Protein AF-A0A967I753-F1 (afdb_monomer_lite)

Secondary structure (DSSP, 8-state):
----SS-HHHHHHHHHHHHTTTS-GGG---------HHHHHHHTT-PPPEEEEEE--TT--GGGG--SS-EEE-S-EE-TTS-EEE---HHHHHHHHHHHHHTT--EEEEEE--

Foldseek 3Di:
DDQDPVCNVVRQVVVVCVVCVPPDPVPDPDDDDDDCVVVCCVVVVVDAAEAEEEAEAPPDDLCVPDDGDHYHYWHWAADPVRHTPDDTDVVSVVVSVVVCVVVVRDHYDYYYDD

Radius of gyration: 21.24 Å; chains: 1; bounding box: 41×32×54 Å

Sequence (114 aa):
LPTDQVNLLDTVCSGISEATKDLDPQSIERVVVSTTLATNAIVQEKTEPVGIVVASGPGVNPNAFSIGDHYYVVSGAIDHRGQEIAPINEDQILEIGRKLKSEDVRNLALVSKF

pLDDT: mean 91.76, std 4.87, range [76.0, 98.12]

Structure (mmCIF, N/CA/C/O backbone):
data_AF-A0A967I753-F1
#
_entry.id   AF-A0A967I753-F1
#
loop_
_atom_site.group_PDB
_atom_site.id
_atom_site.type_symbol
_atom_site.label_atom_id
_atom_site.label_alt_id
_atom_site.label_comp_id
_atom_site.label_asym_id
_atom_site.label_entity_id
_atom_site.label_seq_id
_atom_site.pdbx_PDB_ins_code
_atom_site.Cartn_x
_atom_site.Cartn_y
_atom_site.Cartn_z
_atom_site.occupancy
_atom_site.B_iso_or_equiv
_atom_site.auth_seq_id
_atom_site.auth_comp_id
_atom_site.auth_asym_id
_atom_site.auth_atom_id
_atom_site.pdbx_PDB_model_num
ATOM 1 N N . LEU A 1 1 ? -16.842 -3.352 26.285 1.00 76.00 1 LEU A N 1
ATOM 2 C CA . LEU A 1 1 ? -17.714 -3.398 25.089 1.00 76.00 1 LEU A CA 1
ATOM 3 C C . LEU A 1 1 ? -17.172 -4.482 24.155 1.00 76.00 1 LEU A C 1
ATOM 5 O O . LEU A 1 1 ? -15.951 -4.594 24.089 1.00 76.00 1 LEU A O 1
ATOM 9 N N . PRO A 1 2 ? -18.011 -5.329 23.532 1.00 82.88 2 PRO A N 1
ATOM 10 C CA . PRO A 1 2 ? -17.546 -6.310 22.548 1.00 82.88 2 PRO A CA 1
ATOM 11 C C . PRO A 1 2 ? -17.049 -5.614 21.271 1.00 82.88 2 PRO A C 1
ATOM 13 O O . PRO A 1 2 ? -17.499 -4.516 20.956 1.00 82.88 2 PRO A O 1
ATOM 16 N N . THR A 1 3 ? -16.132 -6.250 20.540 1.00 81.75 3 THR A N 1
ATOM 17 C CA . THR A 1 3 ? -15.630 -5.732 19.259 1.00 81.75 3 THR A CA 1
ATOM 18 C C . THR A 1 3 ? -16.636 -5.987 18.140 1.00 81.75 3 THR A C 1
ATOM 20 O O . THR A 1 3 ? -16.952 -7.147 17.871 1.00 81.75 3 THR A O 1
ATOM 23 N N . ASP A 1 4 ? -17.079 -4.937 17.447 1.00 84.81 4 ASP A N 1
ATOM 24 C CA . ASP A 1 4 ? -17.817 -5.064 16.189 1.00 84.81 4 ASP A CA 1
ATOM 25 C C . ASP A 1 4 ? -16.828 -5.153 15.017 1.00 84.81 4 ASP A C 1
ATOM 27 O O . ASP A 1 4 ? -16.201 -4.171 14.627 1.00 84.81 4 ASP A O 1
ATOM 31 N N . GLN A 1 5 ? -16.686 -6.358 14.460 1.00 79.12 5 GLN A N 1
ATOM 32 C CA . GLN A 1 5 ? -15.788 -6.659 13.338 1.00 79.12 5 GLN A CA 1
ATOM 33 C C . GLN A 1 5 ? -16.215 -5.992 12.019 1.00 79.12 5 GLN A C 1
ATOM 35 O O . GLN A 1 5 ? -15.397 -5.889 11.108 1.00 79.12 5 GLN A O 1
ATOM 40 N N . VAL A 1 6 ? -17.477 -5.565 11.901 1.00 79.06 6 VAL A N 1
ATOM 41 C CA . VAL A 1 6 ? -18.002 -4.860 10.724 1.00 79.06 6 VAL A CA 1
ATOM 42 C C . VAL A 1 6 ? -17.741 -3.361 10.847 1.00 79.06 6 VAL A C 1
ATOM 44 O O . VAL A 1 6 ? -17.455 -2.705 9.848 1.00 79.06 6 VAL A O 1
ATOM 47 N N . ASN A 1 7 ? -17.779 -2.829 12.071 1.00 82.56 7 ASN A N 1
ATOM 48 C CA . ASN A 1 7 ? -17.584 -1.411 12.343 1.00 82.56 7 ASN A CA 1
ATOM 49 C C . ASN A 1 7 ? -16.511 -1.169 13.414 1.00 82.56 7 ASN A C 1
ATOM 51 O O . ASN A 1 7 ? -16.748 -0.801 14.570 1.00 82.56 7 ASN A O 1
ATOM 55 N N . LEU A 1 8 ? -15.275 -1.414 12.991 1.00 82.62 8 LEU A N 1
ATOM 56 C CA . LEU A 1 8 ? -14.094 -1.355 13.842 1.00 82.62 8 LEU A CA 1
ATOM 57 C C . LEU A 1 8 ? -13.785 0.062 14.334 1.00 82.62 8 LEU A C 1
ATOM 59 O O . LEU A 1 8 ? -13.324 0.237 15.461 1.00 82.62 8 LEU A O 1
ATOM 63 N N . LEU A 1 9 ? -14.046 1.063 13.493 1.00 83.75 9 LEU A N 1
ATOM 64 C CA . LEU A 1 9 ? -13.804 2.467 13.813 1.00 83.75 9 LEU A CA 1
ATOM 65 C C . LEU A 1 9 ? -14.771 2.925 14.912 1.00 83.75 9 LEU A C 1
ATOM 67 O O . LEU A 1 9 ? -14.320 3.438 15.935 1.00 83.75 9 LEU A O 1
ATOM 71 N N . ASP A 1 10 ? -16.061 2.597 14.780 1.00 86.75 10 ASP A N 1
ATOM 72 C CA . ASP A 1 10 ? -17.053 2.880 15.822 1.00 86.75 10 ASP A CA 1
ATOM 73 C C . ASP A 1 10 ? -16.781 2.099 17.106 1.00 86.75 10 ASP A C 1
ATOM 75 O O . ASP A 1 10 ? -16.979 2.635 18.196 1.00 86.75 10 ASP A O 1
ATOM 79 N N . THR A 1 11 ? -16.274 0.865 17.016 1.00 86.81 11 THR A N 1
ATOM 80 C CA . THR A 1 11 ? -15.853 0.101 18.200 1.00 86.81 11 THR A CA 1
ATOM 81 C C . THR A 1 11 ? -14.761 0.836 18.974 1.00 86.81 11 THR A C 1
ATOM 83 O O . THR A 1 11 ? -14.854 0.974 20.196 1.00 86.81 11 THR A O 1
ATOM 86 N N . VAL A 1 12 ? -13.719 1.307 18.280 1.00 87.69 12 VAL A N 1
ATOM 87 C CA . VAL A 1 12 ? -12.608 2.033 18.909 1.00 87.69 12 VAL A CA 1
ATOM 88 C C . VAL A 1 12 ? -13.104 3.353 19.495 1.00 87.69 12 VAL A C 1
ATOM 90 O O . VAL A 1 12 ? -12.839 3.627 20.664 1.00 87.69 12 VAL A O 1
ATOM 93 N N . CYS A 1 13 ? -13.871 4.134 18.731 1.00 88.25 13 CYS A N 1
ATOM 94 C CA . CYS A 1 13 ? -14.445 5.393 19.200 1.00 88.25 13 CYS A CA 1
ATOM 95 C C . CYS A 1 13 ? -15.347 5.193 20.423 1.00 88.25 13 CYS A C 1
ATOM 97 O O . CYS A 1 13 ? -15.176 5.892 21.415 1.00 88.25 13 CYS A O 1
ATOM 99 N N . SER A 1 14 ? -16.230 4.193 20.405 1.00 89.44 14 SER A N 1
ATOM 100 C CA . SER A 1 14 ? -17.111 3.873 21.537 1.00 89.44 14 SER A CA 1
ATOM 101 C C . SER A 1 14 ? -16.322 3.423 22.764 1.00 89.44 14 SER A C 1
ATOM 103 O O . SER A 1 14 ? -16.645 3.809 23.883 1.00 89.44 14 SER A O 1
ATOM 105 N N . GLY A 1 15 ? -15.261 2.632 22.568 1.00 88.56 15 GLY A N 1
ATOM 106 C CA . GLY A 1 15 ? -14.357 2.231 23.643 1.00 88.56 15 GLY A CA 1
ATOM 107 C C . GLY A 1 15 ? -13.654 3.423 24.294 1.00 88.56 15 GLY A C 1
ATOM 108 O O . GLY A 1 15 ? -13.574 3.481 25.519 1.00 88.56 15 GLY A O 1
ATOM 109 N N . ILE A 1 16 ? -13.197 4.387 23.488 1.00 88.81 16 ILE A N 1
ATOM 110 C CA . ILE A 1 16 ? -12.594 5.632 23.981 1.00 88.81 16 ILE A CA 1
ATOM 111 C C . ILE A 1 16 ? -13.641 6.464 24.724 1.00 88.81 16 ILE A C 1
ATOM 113 O O . ILE A 1 16 ? -13.400 6.827 25.870 1.00 88.81 16 ILE A O 1
ATOM 117 N N . SER A 1 17 ? -14.808 6.713 24.120 1.00 89.62 17 SER A N 1
ATOM 118 C CA . SER A 1 17 ? -15.882 7.502 24.735 1.00 89.62 17 SER A CA 1
ATOM 119 C C . SER A 1 17 ? -16.335 6.926 26.074 1.00 89.62 17 SER A C 1
ATOM 121 O O . SER A 1 17 ? -16.518 7.681 27.023 1.00 89.62 17 SER A O 1
ATOM 123 N N . GLU A 1 18 ? -16.470 5.603 26.179 1.00 91.12 18 GLU A N 1
ATOM 124 C CA . GLU A 1 18 ? -16.829 4.941 27.435 1.00 91.12 18 GLU A CA 1
ATOM 125 C C . GLU A 1 18 ? -15.707 5.045 28.478 1.00 91.12 18 GLU A C 1
ATOM 127 O O . GLU A 1 18 ? -15.977 5.296 29.651 1.00 91.12 18 GLU A O 1
ATOM 132 N N . ALA A 1 19 ? -14.444 4.892 28.066 1.00 89.25 19 ALA A N 1
ATOM 133 C CA . ALA A 1 19 ? -13.294 4.999 28.964 1.00 89.25 19 ALA A CA 1
ATOM 134 C C . ALA A 1 19 ? -13.075 6.427 29.494 1.00 89.25 19 ALA A C 1
ATOM 136 O O . ALA A 1 19 ? -12.496 6.598 30.566 1.00 89.25 19 ALA A O 1
ATOM 137 N N . THR A 1 20 ? -13.534 7.444 28.761 1.00 91.38 20 THR A N 1
ATOM 138 C CA . THR A 1 20 ? -13.372 8.858 29.121 1.00 91.38 20 THR A CA 1
ATOM 139 C C . THR A 1 20 ? -14.667 9.522 29.583 1.00 91.38 20 THR A C 1
ATOM 141 O O . THR A 1 20 ? -14.677 10.735 29.760 1.00 91.38 20 THR A O 1
ATOM 144 N N . LYS A 1 21 ? -15.764 8.774 29.767 1.00 92.62 21 LYS A N 1
ATOM 145 C CA . LYS A 1 21 ? -17.111 9.340 29.982 1.00 92.62 21 LYS A CA 1
ATOM 146 C C . LYS A 1 21 ? -17.238 10.258 31.205 1.00 92.62 21 LYS A C 1
ATOM 148 O O . LYS A 1 21 ? -18.048 11.177 31.188 1.00 92.62 21 LYS A O 1
ATOM 153 N N . ASP A 1 22 ? -16.431 10.010 32.235 1.00 94.56 22 ASP A N 1
ATOM 154 C CA . ASP A 1 22 ? -16.439 10.747 33.505 1.00 94.56 22 ASP A CA 1
ATOM 155 C C . ASP A 1 22 ? -15.247 11.718 33.628 1.00 94.56 22 ASP A C 1
ATOM 157 O O . ASP A 1 22 ? -15.012 12.296 34.690 1.00 94.56 22 ASP A O 1
ATOM 161 N N . LEU A 1 23 ? -14.463 11.879 32.557 1.00 92.25 23 LEU A N 1
ATOM 162 C CA . LEU A 1 23 ? -13.323 12.790 32.502 1.00 92.25 23 LEU A CA 1
ATOM 163 C C . LEU A 1 23 ? -13.708 14.054 31.736 1.00 92.25 23 LEU A C 1
ATOM 165 O O . LEU A 1 23 ? -14.422 13.991 30.738 1.00 92.25 23 LEU A O 1
ATOM 169 N N . ASP A 1 24 ? -13.173 15.201 32.155 1.00 93.12 24 ASP A N 1
ATOM 170 C CA . ASP A 1 24 ? -13.166 16.388 31.301 1.00 93.12 24 ASP A CA 1
ATOM 171 C C . ASP A 1 24 ? -12.236 16.118 30.104 1.00 93.12 24 ASP A C 1
ATOM 173 O O . ASP A 1 24 ? -11.035 15.916 30.321 1.00 93.12 24 ASP A O 1
ATOM 177 N N . PRO A 1 25 ? -12.722 16.127 28.849 1.00 87.94 25 PRO A N 1
ATOM 178 C CA . PRO A 1 25 ? -11.873 15.909 27.682 1.00 87.94 25 PRO A CA 1
ATOM 179 C C . PRO A 1 25 ? -10.689 16.882 27.599 1.00 87.94 25 PRO A C 1
ATOM 181 O O . PRO A 1 25 ? -9.642 16.509 27.076 1.00 87.94 25 PRO A O 1
ATOM 184 N N . GLN A 1 26 ? -10.817 18.100 28.145 1.00 93.00 26 GLN A N 1
ATOM 185 C CA . GLN A 1 26 ? -9.734 19.094 28.176 1.00 93.00 26 GLN A CA 1
ATOM 186 C C . GLN A 1 26 ? -8.595 18.718 29.138 1.00 93.00 26 GLN A C 1
ATOM 188 O O . GLN A 1 26 ? -7.499 19.259 29.031 1.00 93.00 26 GLN A O 1
ATOM 193 N N . SER A 1 27 ? -8.833 17.779 30.058 1.00 94.06 27 SER A N 1
ATOM 194 C CA . SER A 1 27 ? -7.826 17.269 30.999 1.00 94.06 27 SER A CA 1
ATOM 195 C C . SER A 1 27 ? -6.991 16.107 30.441 1.00 94.06 27 SER A C 1
ATOM 197 O O . SER A 1 27 ? -6.022 15.683 31.070 1.00 94.06 27 SER A O 1
ATOM 199 N N . ILE A 1 28 ? -7.347 15.576 29.265 1.00 91.56 28 ILE A N 1
ATOM 200 C CA . ILE A 1 28 ? -6.663 14.434 28.653 1.00 91.56 28 ILE A CA 1
ATOM 201 C C . ILE A 1 28 ? -5.452 14.924 27.853 1.00 91.56 28 ILE A C 1
ATOM 203 O O . ILE A 1 28 ? -5.582 15.455 26.754 1.00 91.56 28 ILE A O 1
ATOM 207 N N . GLU A 1 29 ? -4.251 14.675 28.370 1.00 94.62 29 GLU A N 1
ATOM 208 C CA . GLU A 1 29 ? -2.996 15.063 27.704 1.00 94.62 29 GLU A CA 1
ATOM 209 C C . GLU A 1 29 ? -2.511 14.045 26.658 1.00 94.62 29 GLU A C 1
ATOM 211 O O . GLU A 1 29 ? -1.738 14.376 25.755 1.00 94.62 29 GLU A O 1
ATOM 216 N N . ARG A 1 30 ? -2.915 12.774 26.787 1.00 90.88 30 ARG A N 1
ATOM 217 C CA . ARG A 1 30 ? -2.460 11.686 25.914 1.00 90.88 30 ARG A CA 1
ATOM 218 C C . ARG A 1 30 ? -3.455 10.536 25.885 1.00 90.88 30 ARG A C 1
ATOM 220 O O . ARG A 1 30 ? -3.882 10.049 26.926 1.00 90.88 30 ARG A O 1
ATOM 227 N N . VAL A 1 31 ? -3.698 10.018 24.685 1.00 84.69 31 VAL A N 1
ATOM 228 C CA . VAL A 1 31 ? -4.385 8.743 24.465 1.00 84.69 31 VAL A CA 1
ATOM 229 C C . VAL A 1 31 ? -3.428 7.796 23.749 1.00 84.69 31 VAL A C 1
ATOM 231 O O . VAL A 1 31 ? -2.794 8.174 22.766 1.00 84.69 31 VAL A O 1
ATOM 234 N N . VAL A 1 32 ? -3.310 6.565 24.247 1.00 89.62 32 VAL A N 1
ATOM 235 C CA . VAL A 1 32 ? -2.565 5.488 23.584 1.00 89.62 32 VAL A CA 1
ATOM 236 C C . VAL A 1 32 ? -3.559 4.406 23.199 1.00 89.62 32 VAL A C 1
ATOM 238 O O . VAL A 1 32 ? -4.171 3.789 24.068 1.00 89.62 32 VAL A O 1
ATOM 241 N N . VAL A 1 33 ? -3.721 4.184 21.897 1.00 85.25 33 VAL A N 1
ATOM 242 C CA . VAL A 1 33 ? -4.608 3.151 21.359 1.00 85.25 33 VAL A CA 1
ATOM 243 C C . VAL A 1 33 ? -3.752 2.071 20.722 1.00 85.25 33 VAL A C 1
ATOM 245 O O . VAL A 1 33 ? -3.062 2.316 19.735 1.00 85.25 33 VAL A O 1
ATOM 248 N N . SER A 1 34 ? -3.823 0.869 21.280 1.00 87.62 34 SER A N 1
ATOM 249 C CA . SER A 1 34 ? -3.225 -0.330 20.698 1.00 87.62 34 SER A CA 1
ATOM 250 C C . SER A 1 34 ? -4.334 -1.210 20.151 1.00 87.62 34 SER A C 1
ATOM 252 O O . SER A 1 34 ? -5.347 -1.431 20.812 1.00 87.62 34 SER A O 1
ATOM 254 N N . THR A 1 35 ? -4.156 -1.714 18.936 1.00 83.62 35 THR A N 1
ATOM 255 C CA . THR A 1 35 ? -5.181 -2.494 18.250 1.00 83.62 35 THR A CA 1
ATOM 256 C C . THR A 1 35 ? -4.554 -3.533 17.324 1.00 83.62 35 THR A C 1
ATOM 258 O O . THR A 1 35 ? -3.449 -3.339 16.822 1.00 83.62 35 THR A O 1
ATOM 261 N N . THR A 1 36 ? -5.245 -4.655 17.114 1.00 88.12 36 THR A N 1
ATOM 262 C CA . THR A 1 36 ? -4.776 -5.783 16.292 1.00 88.12 36 THR A CA 1
ATOM 263 C C . THR A 1 36 ? -5.366 -5.790 14.881 1.00 88.12 36 THR A C 1
ATOM 265 O O . THR A 1 36 ? -5.174 -6.758 14.154 1.00 88.12 36 THR A O 1
ATOM 268 N N . LEU A 1 37 ? -6.067 -4.729 14.458 1.00 86.25 37 LEU A N 1
ATOM 269 C CA . LEU A 1 37 ? -6.783 -4.704 13.171 1.00 86.25 37 LEU A CA 1
ATOM 270 C C . LEU A 1 37 ? -5.885 -4.941 11.966 1.00 86.25 37 LEU A C 1
ATOM 272 O O . LEU A 1 37 ? -6.237 -5.749 11.115 1.00 86.25 37 LEU A O 1
ATOM 276 N N . ALA A 1 38 ? -4.719 -4.293 11.920 1.00 87.56 38 ALA A N 1
ATOM 277 C CA . ALA A 1 38 ? -3.773 -4.477 10.823 1.00 87.56 38 ALA A CA 1
ATOM 278 C C . ALA A 1 38 ? -3.288 -5.934 10.750 1.00 87.56 38 ALA A C 1
ATOM 280 O O . ALA A 1 38 ? -3.354 -6.565 9.699 1.00 87.56 38 ALA A O 1
ATOM 281 N N . THR A 1 39 ? -2.878 -6.500 11.888 1.00 90.88 39 THR A N 1
ATOM 282 C CA . THR A 1 39 ? -2.439 -7.898 11.969 1.00 90.88 39 THR A CA 1
ATOM 283 C C . THR A 1 39 ? -3.557 -8.865 11.586 1.00 90.88 39 THR A C 1
ATOM 285 O O . THR A 1 39 ? -3.322 -9.795 10.822 1.00 90.88 39 THR A O 1
ATOM 288 N N . ASN A 1 40 ? -4.781 -8.637 12.066 1.00 88.31 40 ASN A N 1
ATOM 289 C CA . ASN A 1 40 ? -5.926 -9.482 11.739 1.00 88.31 40 ASN A CA 1
ATOM 290 C C . ASN A 1 40 ? -6.275 -9.401 10.251 1.00 88.31 40 ASN A C 1
ATOM 292 O O . ASN A 1 40 ? -6.574 -10.432 9.664 1.00 88.31 40 ASN A O 1
ATOM 296 N N . ALA A 1 41 ? -6.210 -8.216 9.637 1.00 90.06 41 ALA A N 1
ATOM 297 C CA . ALA A 1 41 ? -6.457 -8.053 8.208 1.00 90.06 41 ALA A CA 1
ATOM 298 C C . ALA A 1 41 ? -5.450 -8.853 7.366 1.00 90.06 41 ALA A C 1
ATOM 300 O O . ALA A 1 41 ? -5.859 -9.531 6.429 1.00 90.06 41 ALA A O 1
ATOM 301 N N . ILE A 1 42 ? -4.167 -8.842 7.749 1.00 92.00 42 ILE A N 1
ATOM 302 C CA . ILE A 1 42 ? -3.116 -9.635 7.093 1.00 92.00 42 ILE A CA 1
ATOM 303 C C . ILE A 1 42 ? -3.377 -11.137 7.265 1.00 92.00 42 ILE A C 1
ATOM 305 O O . ILE A 1 42 ? -3.415 -11.870 6.285 1.00 92.00 42 ILE A O 1
ATOM 309 N N . VAL A 1 43 ? -3.584 -11.602 8.502 1.00 95.06 43 VAL A N 1
ATOM 310 C CA . VAL A 1 43 ? -3.766 -13.037 8.804 1.00 95.06 43 VAL A CA 1
ATOM 311 C C . VAL A 1 43 ? -5.055 -13.600 8.198 1.00 95.06 43 VAL A C 1
ATOM 313 O O . VAL A 1 43 ? -5.108 -14.778 7.865 1.00 95.06 43 VAL A O 1
ATOM 316 N N . GLN A 1 44 ? -6.101 -12.780 8.069 1.00 92.25 44 GLN A N 1
ATOM 317 C CA . GLN A 1 44 ? -7.390 -13.181 7.497 1.00 92.25 44 GLN A CA 1
ATOM 318 C C . GLN A 1 44 ? -7.478 -12.958 5.983 1.00 92.25 44 GLN A C 1
ATOM 320 O O . GLN A 1 44 ? -8.564 -13.134 5.437 1.00 92.25 44 GLN A O 1
ATOM 325 N N . GLU A 1 45 ? -6.392 -12.533 5.329 1.00 91.69 45 GLU A N 1
ATOM 326 C CA . GLU A 1 45 ? -6.369 -12.235 3.889 1.00 91.69 45 GLU A CA 1
ATOM 327 C C . GLU A 1 45 ? -7.449 -11.211 3.477 1.00 91.69 45 GLU A C 1
ATOM 329 O O . GLU A 1 45 ? -8.018 -11.259 2.392 1.00 91.69 45 GLU A O 1
ATOM 334 N N . LYS A 1 46 ? -7.741 -10.254 4.367 1.00 90.75 46 LYS A N 1
ATOM 335 C CA . LYS A 1 46 ? -8.704 -9.157 4.155 1.00 90.75 46 LYS A CA 1
ATOM 336 C C . LYS A 1 46 ? -8.008 -7.848 3.790 1.00 90.75 46 LYS A C 1
ATOM 338 O O . LYS A 1 46 ? -8.462 -6.767 4.160 1.00 90.75 46 LYS A O 1
ATOM 343 N N . THR A 1 47 ? -6.854 -7.943 3.143 1.00 91.56 47 THR A N 1
ATOM 344 C CA . THR A 1 47 ? -6.117 -6.782 2.646 1.00 91.56 47 THR A CA 1
ATOM 345 C C . THR A 1 47 ? -6.566 -6.444 1.235 1.00 91.56 47 THR A C 1
ATOM 347 O O . THR A 1 47 ? -6.807 -7.335 0.426 1.00 91.56 47 THR A O 1
ATOM 350 N N . GLU A 1 48 ? -6.622 -5.155 0.929 1.00 92.50 48 GLU A N 1
ATOM 351 C CA . GLU A 1 48 ? -6.917 -4.682 -0.420 1.00 92.50 48 GLU A CA 1
ATOM 352 C C . GLU A 1 48 ? -5.750 -4.976 -1.381 1.00 92.50 48 GLU A C 1
ATOM 354 O O . GLU A 1 48 ? -4.587 -4.903 -0.964 1.00 92.50 48 GLU A O 1
ATOM 359 N N . PRO A 1 49 ? -6.019 -5.251 -2.670 1.00 95.06 49 PRO A N 1
ATOM 360 C CA . PRO A 1 49 ? -4.969 -5.358 -3.675 1.00 95.06 49 PRO A CA 1
ATOM 361 C C . PRO A 1 49 ? -4.216 -4.027 -3.822 1.00 95.06 49 PRO A C 1
ATOM 363 O O . PRO A 1 49 ? -4.790 -2.937 -3.704 1.00 95.06 49 PRO A O 1
ATOM 366 N N . VAL A 1 50 ? -2.913 -4.122 -4.095 1.00 96.81 50 VAL A N 1
ATOM 367 C CA . VAL A 1 50 ? -2.009 -2.974 -4.241 1.00 96.81 50 VAL A CA 1
ATOM 368 C C . VAL A 1 50 ? -1.208 -3.113 -5.527 1.00 96.81 50 VAL A C 1
ATOM 370 O O . VAL A 1 50 ? -0.555 -4.131 -5.742 1.00 96.81 50 VAL A O 1
ATOM 373 N N . GLY A 1 51 ? -1.218 -2.067 -6.351 1.00 97.88 51 GLY A N 1
ATOM 374 C CA . GLY A 1 51 ? -0.309 -1.929 -7.483 1.00 97.88 51 GLY A CA 1
ATOM 375 C C . GLY A 1 51 ? 1.044 -1.398 -7.026 1.00 97.88 51 GLY A C 1
ATOM 376 O O . GLY A 1 51 ? 1.124 -0.332 -6.420 1.00 97.88 51 GLY A O 1
ATOM 377 N N . ILE A 1 52 ? 2.115 -2.123 -7.322 1.00 97.56 52 ILE A N 1
ATOM 378 C CA . ILE A 1 52 ? 3.484 -1.760 -6.966 1.00 97.56 52 ILE A CA 1
ATOM 379 C C . ILE A 1 52 ? 4.204 -1.298 -8.230 1.00 97.56 52 ILE A C 1
ATOM 381 O O . ILE A 1 52 ? 4.355 -2.066 -9.178 1.00 97.56 52 ILE A O 1
ATOM 385 N N . VAL A 1 53 ? 4.662 -0.048 -8.237 1.00 97.00 53 VAL A N 1
ATOM 386 C CA . VAL A 1 53 ? 5.430 0.545 -9.339 1.00 97.00 53 VAL A CA 1
ATOM 387 C C . VAL A 1 53 ? 6.849 0.811 -8.855 1.00 97.00 53 VAL A C 1
ATOM 389 O O . VAL A 1 53 ? 7.044 1.553 -7.892 1.00 97.00 53 VAL A O 1
ATOM 392 N N . VAL A 1 54 ? 7.837 0.192 -9.504 1.00 96.38 54 VAL A N 1
ATOM 393 C CA . VAL A 1 54 ? 9.225 0.163 -9.024 1.00 96.38 54 VAL A CA 1
ATOM 394 C C . VAL A 1 54 ? 10.206 0.724 -10.046 1.00 96.38 54 VAL A C 1
ATOM 396 O O . VAL A 1 54 ? 10.330 0.202 -11.153 1.00 96.38 54 VAL A O 1
ATOM 399 N N . ALA A 1 55 ? 10.975 1.729 -9.625 1.00 94.88 55 ALA A N 1
ATOM 400 C CA . ALA A 1 55 ? 12.153 2.258 -10.306 1.00 94.88 55 ALA A CA 1
ATOM 401 C C . ALA A 1 55 ? 13.419 1.912 -9.493 1.00 94.88 55 ALA A C 1
ATOM 403 O O . ALA A 1 55 ? 13.823 2.629 -8.581 1.00 94.88 55 ALA A O 1
ATOM 404 N N . SER A 1 56 ? 14.061 0.773 -9.770 1.00 89.44 56 SER A N 1
ATOM 405 C CA . SER A 1 56 ? 15.130 0.239 -8.898 1.00 89.44 56 SER A CA 1
ATOM 406 C C . SER A 1 56 ? 16.493 0.923 -9.036 1.00 89.44 56 SER A C 1
ATOM 408 O O . SER A 1 56 ? 17.396 0.664 -8.235 1.00 89.44 56 SER A O 1
ATOM 410 N N . GLY A 1 57 ? 16.679 1.756 -10.062 1.00 85.62 57 GLY A N 1
ATOM 411 C CA . GLY A 1 57 ? 17.981 2.313 -10.413 1.00 85.62 57 GLY A CA 1
ATOM 412 C C . GLY A 1 57 ? 19.044 1.246 -10.746 1.00 85.62 57 GLY A C 1
ATOM 413 O O . GLY A 1 57 ? 18.772 0.041 -10.772 1.00 85.62 57 GLY A O 1
ATOM 414 N N . PRO A 1 58 ? 20.288 1.666 -11.028 1.00 84.94 58 PRO A N 1
ATOM 415 C CA . PRO A 1 58 ? 21.360 0.753 -11.411 1.00 84.94 58 PRO A CA 1
ATOM 416 C C . PRO A 1 58 ? 21.835 -0.129 -10.244 1.00 84.94 58 PRO A C 1
ATOM 418 O O . PRO A 1 58 ? 21.910 0.303 -9.085 1.00 84.94 58 PRO A O 1
ATOM 421 N N . GLY A 1 59 ? 22.222 -1.366 -10.577 1.00 87.19 59 GLY A N 1
ATOM 422 C CA . GLY A 1 59 ? 22.858 -2.321 -9.661 1.00 87.19 59 GLY A CA 1
ATOM 423 C C . GLY A 1 59 ? 21.904 -3.127 -8.771 1.00 87.19 59 GLY A C 1
ATOM 424 O O . GLY A 1 59 ? 22.375 -3.915 -7.957 1.00 87.19 59 GLY A O 1
ATOM 425 N N . VAL A 1 60 ? 20.588 -2.954 -8.917 1.00 86.94 60 VAL A N 1
ATOM 426 C CA . VAL A 1 60 ? 19.560 -3.742 -8.220 1.00 86.94 60 VAL A CA 1
ATOM 427 C C . VAL A 1 60 ? 18.705 -4.449 -9.265 1.00 86.94 60 VAL A C 1
ATOM 429 O O . VAL A 1 60 ? 18.235 -3.805 -10.197 1.00 86.94 60 VAL A O 1
ATOM 432 N N . ASN A 1 61 ? 18.501 -5.762 -9.122 1.00 91.12 61 ASN A N 1
ATOM 433 C CA . ASN A 1 61 ? 17.495 -6.466 -9.914 1.00 91.12 61 ASN A CA 1
ATOM 434 C C . ASN A 1 61 ? 16.111 -6.175 -9.307 1.00 91.12 61 ASN A C 1
ATOM 436 O O . ASN A 1 61 ? 15.847 -6.670 -8.209 1.00 91.12 61 ASN A O 1
ATOM 440 N N . PRO A 1 62 ? 15.230 -5.409 -9.976 1.00 91.12 62 PRO A N 1
ATOM 441 C CA . PRO A 1 62 ? 13.923 -5.065 -9.420 1.00 91.12 62 PRO A CA 1
ATOM 442 C C . PRO A 1 62 ? 13.071 -6.312 -9.158 1.00 91.12 62 PRO A C 1
ATOM 444 O O . PRO A 1 62 ? 12.427 -6.419 -8.122 1.00 91.12 62 PRO A O 1
ATOM 447 N N . ASN A 1 63 ? 13.154 -7.321 -10.027 1.00 93.50 63 ASN A N 1
ATOM 448 C CA . ASN A 1 63 ? 12.322 -8.521 -9.921 1.00 93.50 63 ASN A CA 1
ATOM 449 C C . ASN A 1 63 ? 12.727 -9.468 -8.778 1.00 93.50 63 ASN A C 1
ATOM 451 O O . ASN A 1 63 ? 12.020 -10.429 -8.496 1.00 93.50 63 ASN A O 1
ATOM 455 N N . ALA A 1 64 ? 13.854 -9.220 -8.100 1.00 91.88 64 ALA A N 1
ATOM 456 C CA . ALA A 1 64 ? 14.260 -10.021 -6.943 1.00 91.88 64 ALA A CA 1
ATOM 457 C C . ALA A 1 64 ? 13.329 -9.832 -5.727 1.00 91.88 64 ALA A C 1
ATOM 459 O O . ALA A 1 64 ? 13.368 -10.639 -4.801 1.00 91.88 64 ALA A O 1
ATOM 460 N N . PHE A 1 65 ? 12.502 -8.781 -5.735 1.00 88.25 65 PHE A N 1
ATOM 461 C CA . PHE A 1 65 ? 11.593 -8.411 -4.647 1.00 88.25 65 PHE A CA 1
ATOM 462 C C . PHE A 1 65 ? 10.136 -8.301 -5.118 1.00 88.25 65 PHE A C 1
ATOM 464 O O . PHE A 1 65 ? 9.336 -7.608 -4.490 1.00 88.25 65 PHE A O 1
ATOM 471 N N . SER A 1 66 ? 9.792 -8.938 -6.243 1.00 94.31 66 SER A N 1
ATOM 472 C CA . SER A 1 66 ? 8.417 -8.961 -6.741 1.00 94.31 66 SER A CA 1
ATOM 473 C C . SER A 1 66 ? 7.485 -9.629 -5.732 1.00 94.31 66 SER A C 1
ATOM 475 O O . SER A 1 66 ? 7.739 -10.744 -5.278 1.00 94.31 66 SER A O 1
ATOM 477 N N . ILE A 1 67 ? 6.402 -8.935 -5.387 1.00 92.06 67 ILE A N 1
ATOM 478 C CA . ILE A 1 67 ? 5.389 -9.394 -4.439 1.00 92.06 67 ILE A CA 1
ATOM 479 C C . ILE A 1 67 ? 4.001 -8.980 -4.925 1.00 92.06 67 ILE A C 1
ATOM 481 O O . ILE A 1 67 ? 3.833 -7.892 -5.477 1.00 92.06 67 ILE A O 1
ATOM 485 N N . GLY A 1 68 ? 3.018 -9.849 -4.689 1.00 91.94 68 GLY A N 1
ATOM 486 C CA . GLY A 1 68 ? 1.641 -9.647 -5.130 1.00 91.94 68 GLY A CA 1
ATOM 487 C C . GLY A 1 68 ? 1.462 -9.790 -6.642 1.00 91.94 68 GLY A C 1
ATOM 488 O O . GLY A 1 68 ? 2.410 -10.035 -7.388 1.00 91.94 68 GLY A O 1
ATOM 489 N N . ASP A 1 69 ? 0.219 -9.623 -7.084 1.00 94.19 69 ASP A N 1
ATOM 490 C CA . ASP A 1 69 ? -0.179 -9.874 -8.475 1.00 94.19 69 ASP A CA 1
ATOM 491 C C . ASP A 1 69 ? 0.051 -8.669 -9.404 1.00 94.19 69 ASP A C 1
ATOM 493 O O . ASP A 1 6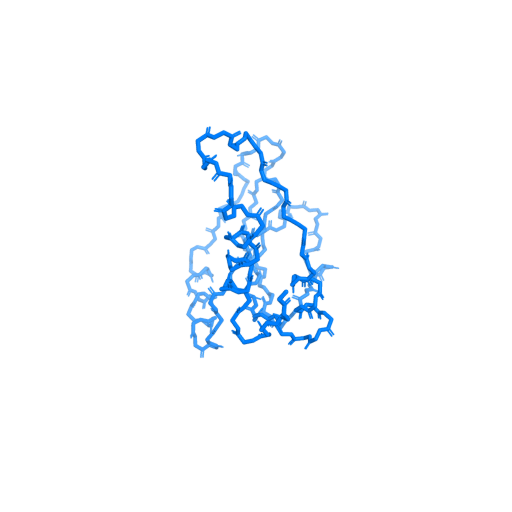9 ? 0.075 -8.801 -10.628 1.00 94.19 69 ASP A O 1
ATOM 497 N N . HIS A 1 70 ? 0.266 -7.484 -8.828 1.00 97.19 70 HIS A N 1
ATOM 498 C CA . HIS A 1 70 ? 0.353 -6.215 -9.546 1.00 97.19 70 HIS A CA 1
ATOM 499 C C . HIS A 1 70 ? 1.720 -5.555 -9.334 1.00 97.19 70 HIS A C 1
ATOM 501 O O . HIS A 1 70 ? 1.827 -4.526 -8.672 1.00 97.19 70 HIS A O 1
ATOM 507 N N . TYR A 1 71 ? 2.779 -6.147 -9.889 1.00 97.69 71 TYR A N 1
ATOM 508 C CA . TYR A 1 71 ? 4.150 -5.637 -9.780 1.00 97.69 71 TYR A CA 1
ATOM 509 C C . TYR A 1 71 ? 4.675 -5.150 -11.136 1.00 97.69 71 TYR A C 1
ATOM 511 O O . TYR A 1 71 ? 4.790 -5.930 -12.082 1.00 97.69 71 TYR A O 1
ATOM 519 N N . TYR A 1 72 ? 5.032 -3.869 -11.229 1.00 97.12 72 TYR A N 1
ATOM 520 C CA . TYR A 1 72 ? 5.456 -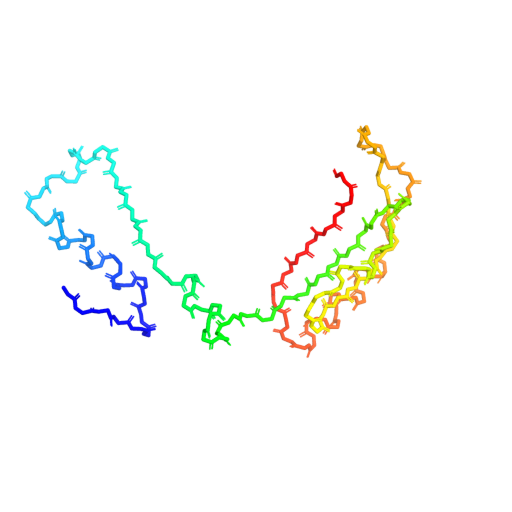3.230 -12.473 1.00 97.12 72 TYR A CA 1
ATOM 521 C C . TYR A 1 72 ? 6.796 -2.528 -12.300 1.00 97.12 72 TYR A C 1
ATOM 523 O O . TYR A 1 72 ? 6.944 -1.610 -11.495 1.00 97.12 72 TYR A O 1
ATOM 531 N N . VAL A 1 73 ? 7.774 -2.938 -13.101 1.00 95.81 73 VAL A N 1
ATOM 532 C CA . VAL A 1 73 ? 9.076 -2.275 -13.184 1.00 95.81 73 VAL A CA 1
ATOM 533 C C . VAL A 1 73 ? 9.012 -1.203 -14.261 1.00 95.81 73 VAL A C 1
ATOM 535 O O . VAL A 1 73 ? 8.626 -1.494 -15.393 1.00 95.81 73 VAL A O 1
ATOM 538 N N . VAL A 1 74 ? 9.420 0.016 -13.922 1.00 95.75 74 VAL A N 1
ATOM 539 C CA . VAL A 1 74 ? 9.454 1.157 -14.845 1.00 95.75 74 VAL A CA 1
ATOM 540 C C . VAL A 1 74 ? 10.874 1.668 -15.032 1.00 95.75 74 VAL A C 1
ATOM 542 O O . VAL A 1 74 ? 11.757 1.440 -14.201 1.00 95.75 74 VAL A O 1
ATOM 545 N N . SER A 1 75 ? 11.111 2.363 -16.144 1.00 93.81 75 SER A N 1
ATOM 546 C CA . SER A 1 75 ? 12.362 3.094 -16.327 1.00 93.81 75 SER A CA 1
ATOM 547 C C . SER A 1 75 ? 12.418 4.295 -15.390 1.00 93.81 75 SER A C 1
ATOM 549 O O . SER A 1 75 ? 11.402 4.945 -15.160 1.00 93.81 75 SER A O 1
ATOM 551 N N . GLY A 1 76 ? 13.617 4.614 -14.918 1.00 93.44 76 GLY A N 1
ATOM 552 C CA . GLY A 1 76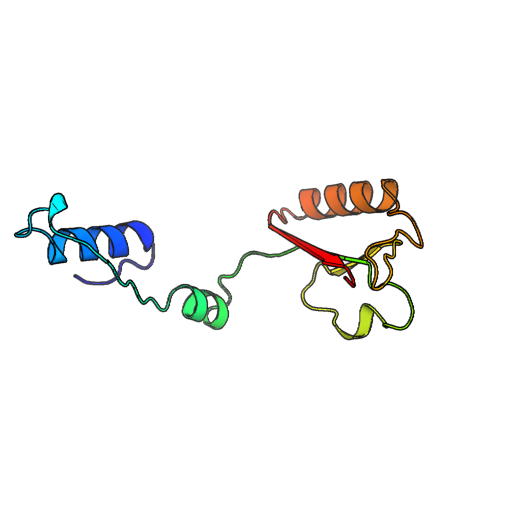 ? 13.890 5.770 -14.076 1.00 93.44 76 GLY A CA 1
ATOM 553 C C . GLY A 1 76 ? 14.937 5.434 -13.027 1.00 93.44 76 GLY A C 1
ATOM 554 O O . GLY A 1 76 ? 15.041 4.292 -12.569 1.00 93.44 76 GLY A O 1
ATOM 555 N N . ALA A 1 77 ? 15.763 6.415 -12.689 1.00 94.06 77 ALA A N 1
ATOM 556 C CA . ALA A 1 77 ? 16.812 6.238 -11.701 1.00 94.06 77 ALA A CA 1
ATOM 557 C C . ALA A 1 77 ? 17.248 7.580 -11.126 1.00 94.06 77 ALA A C 1
ATOM 559 O O . ALA A 1 77 ? 17.516 8.521 -11.872 1.00 94.06 77 ALA A O 1
ATOM 560 N N . ILE A 1 78 ? 17.429 7.606 -9.812 1.00 92.81 78 ILE A N 1
ATOM 561 C CA . ILE A 1 78 ? 18.133 8.667 -9.099 1.00 92.81 78 ILE A CA 1
ATOM 562 C C . ILE A 1 78 ? 19.382 8.082 -8.434 1.00 92.81 78 ILE A C 1
ATOM 564 O O . ILE A 1 78 ? 19.449 6.887 -8.124 1.00 92.81 78 ILE A O 1
ATOM 568 N N . ASP A 1 79 ? 20.417 8.899 -8.282 1.00 90.31 79 ASP A N 1
ATOM 569 C CA . ASP A 1 79 ? 21.632 8.509 -7.575 1.00 90.31 79 ASP A CA 1
ATOM 570 C C . ASP A 1 79 ? 21.532 8.778 -6.061 1.00 90.31 79 ASP A C 1
ATOM 572 O O . ASP A 1 79 ? 20.562 9.337 -5.556 1.00 90.31 79 ASP A O 1
ATOM 576 N N . HIS A 1 80 ? 22.574 8.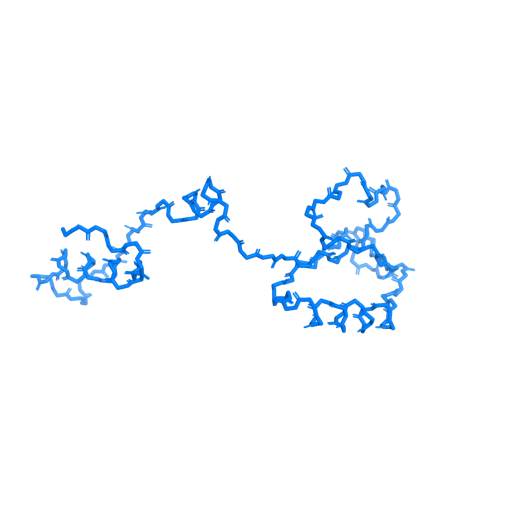400 -5.315 1.00 88.88 80 HIS A N 1
ATOM 577 C CA . HIS A 1 80 ? 22.670 8.601 -3.862 1.00 88.88 80 HIS A CA 1
ATOM 578 C C . HIS A 1 80 ? 22.712 10.079 -3.423 1.00 88.88 80 HIS A C 1
ATOM 580 O O . HIS A 1 80 ? 22.755 10.355 -2.225 1.00 88.88 80 HIS A O 1
ATOM 586 N N . ARG A 1 81 ? 22.762 11.023 -4.371 1.00 91.00 81 ARG A N 1
ATOM 587 C CA . ARG A 1 81 ? 22.710 12.473 -4.143 1.00 91.00 81 ARG A CA 1
ATOM 588 C C . ARG A 1 81 ? 21.327 13.047 -4.460 1.00 91.00 81 ARG A C 1
ATOM 590 O O . ARG A 1 81 ? 21.148 14.255 -4.341 1.00 91.00 81 ARG A O 1
ATOM 597 N N . GLY A 1 82 ? 20.373 12.203 -4.863 1.00 89.81 82 GLY A N 1
ATOM 598 C CA . GLY A 1 82 ? 19.047 12.613 -5.320 1.00 89.81 82 GLY A CA 1
ATOM 599 C C . GLY A 1 82 ? 19.050 13.215 -6.726 1.00 89.81 82 GLY A C 1
ATOM 600 O O . GLY A 1 82 ? 18.079 13.866 -7.104 1.00 89.81 82 GLY A O 1
ATOM 601 N N . GLN A 1 83 ? 20.128 13.044 -7.502 1.00 92.12 83 GLN A N 1
ATOM 602 C CA . GLN A 1 83 ? 20.190 13.537 -8.873 1.00 92.12 83 GLN A CA 1
ATOM 603 C C . GLN A 1 83 ? 19.576 12.519 -9.835 1.00 92.12 83 GLN A C 1
ATOM 605 O O . GLN A 1 83 ? 19.890 11.330 -9.776 1.00 92.12 83 GLN A O 1
ATOM 610 N N . GLU A 1 84 ? 18.730 12.995 -10.750 1.00 93.69 84 GLU A N 1
ATOM 611 C CA . GLU A 1 84 ? 18.177 12.167 -11.821 1.00 93.69 84 GLU A CA 1
ATOM 612 C C . GLU A 1 84 ? 19.296 11.664 -12.745 1.00 93.69 84 GLU A C 1
ATOM 614 O O . GLU A 1 84 ? 20.025 12.446 -13.357 1.00 93.69 84 GLU A O 1
ATOM 619 N N . ILE A 1 85 ? 19.430 10.339 -12.826 1.00 93.25 85 ILE A N 1
ATOM 620 C CA . ILE A 1 85 ? 20.294 9.644 -13.787 1.00 93.25 85 ILE A CA 1
ATOM 621 C C . ILE A 1 85 ? 19.500 9.319 -15.056 1.00 93.25 85 ILE A C 1
ATOM 623 O O . ILE A 1 85 ? 20.038 9.388 -16.161 1.00 93.25 85 ILE A O 1
ATOM 627 N N . ALA A 1 86 ? 18.237 8.921 -14.897 1.00 94.06 86 ALA A N 1
ATOM 628 C CA . ALA A 1 86 ? 17.334 8.611 -15.996 1.00 94.06 86 ALA A CA 1
ATOM 629 C C . ALA A 1 86 ? 15.902 9.026 -15.630 1.00 94.06 86 ALA A C 1
ATOM 631 O O . ALA A 1 86 ? 15.463 8.705 -14.520 1.00 94.06 86 ALA A O 1
ATOM 632 N N . PRO A 1 87 ? 15.169 9.678 -16.549 1.00 94.88 87 PRO A N 1
ATOM 633 C CA . PRO A 1 87 ? 13.813 10.130 -16.282 1.00 94.88 87 PRO A CA 1
ATOM 634 C C . PRO A 1 87 ? 12.834 8.958 -16.186 1.00 94.88 87 PRO A C 1
ATOM 636 O O . PRO A 1 87 ? 13.023 7.901 -16.800 1.00 94.88 87 PRO A O 1
ATOM 639 N N . ILE A 1 88 ? 11.754 9.173 -15.436 1.00 95.62 88 ILE A N 1
ATOM 640 C CA . ILE A 1 88 ? 10.588 8.286 -15.452 1.00 95.62 88 ILE A CA 1
ATOM 641 C C . ILE A 1 88 ? 9.917 8.376 -16.825 1.00 95.62 88 ILE A C 1
ATOM 643 O O . ILE A 1 88 ? 9.741 9.464 -17.372 1.00 95.62 88 ILE A O 1
ATOM 647 N N . ASN A 1 89 ? 9.514 7.232 -17.381 1.00 95.94 89 ASN A N 1
ATOM 648 C CA . ASN A 1 89 ? 8.729 7.210 -18.610 1.00 95.94 89 ASN A CA 1
ATOM 649 C C . ASN A 1 89 ? 7.241 7.387 -18.276 1.00 95.94 89 ASN A C 1
ATOM 651 O O . ASN A 1 89 ? 6.601 6.480 -17.745 1.00 95.94 89 ASN A O 1
ATOM 655 N N . GLU A 1 90 ? 6.698 8.558 -18.600 1.00 96.44 90 GLU A N 1
ATOM 656 C CA . GLU A 1 90 ? 5.307 8.921 -18.314 1.00 96.44 90 GLU A CA 1
ATOM 657 C C . GLU A 1 90 ? 4.292 7.992 -19.001 1.00 96.44 90 GLU A C 1
ATOM 659 O O . GLU A 1 90 ? 3.291 7.617 -18.388 1.00 96.44 90 GLU A O 1
ATOM 664 N N . ASP A 1 91 ? 4.573 7.534 -20.224 1.00 97.81 91 ASP A N 1
ATOM 665 C CA . ASP A 1 91 ? 3.682 6.625 -20.950 1.00 97.81 91 ASP A CA 1
ATOM 666 C C . ASP A 1 91 ? 3.545 5.276 -20.232 1.00 97.81 91 ASP A C 1
ATOM 668 O O . ASP A 1 91 ? 2.435 4.745 -20.137 1.00 97.81 91 ASP A O 1
ATOM 672 N N . GLN A 1 92 ? 4.636 4.758 -19.647 1.00 97.38 92 GLN A N 1
ATOM 673 C CA . GLN A 1 92 ? 4.595 3.539 -18.825 1.00 97.38 92 GLN A CA 1
ATOM 674 C C . GLN A 1 92 ? 3.695 3.728 -17.601 1.00 97.38 92 GLN A C 1
ATOM 676 O O . GLN A 1 92 ? 2.882 2.859 -17.287 1.00 97.38 92 GLN A O 1
ATOM 681 N N . ILE A 1 93 ? 3.806 4.873 -16.922 1.00 97.62 93 ILE A N 1
ATOM 682 C CA . ILE A 1 93 ? 2.984 5.184 -15.746 1.00 97.62 93 ILE A CA 1
ATOM 683 C C . ILE A 1 93 ? 1.504 5.257 -16.124 1.00 97.62 93 ILE A C 1
ATOM 685 O O . ILE A 1 93 ? 0.659 4.679 -15.437 1.00 97.62 93 ILE A O 1
ATOM 689 N N . LEU A 1 94 ? 1.178 5.928 -17.230 1.00 97.88 94 LEU A N 1
ATOM 690 C CA . LEU A 1 94 ? -0.197 6.046 -17.708 1.00 97.88 94 LEU A CA 1
ATOM 691 C C . LEU A 1 94 ? -0.780 4.691 -18.124 1.00 97.88 94 LEU A C 1
ATOM 693 O O . LEU A 1 94 ? -1.949 4.419 -17.844 1.00 97.88 94 LEU A O 1
ATOM 697 N N . GLU A 1 95 ? 0.005 3.832 -18.774 1.00 98.12 95 GLU A N 1
ATOM 698 C CA . GLU A 1 95 ? -0.414 2.476 -19.136 1.00 98.12 95 GLU A CA 1
ATOM 699 C C . GLU A 1 95 ? -0.709 1.623 -17.896 1.00 98.12 95 GLU A C 1
ATOM 701 O O . GLU A 1 95 ? -1.794 1.043 -17.793 1.00 98.12 95 GLU A O 1
ATOM 706 N N . ILE A 1 96 ? 0.201 1.619 -16.917 1.00 98.00 96 ILE A N 1
ATOM 707 C CA . ILE A 1 96 ? 0.021 0.906 -15.646 1.00 98.00 96 ILE A CA 1
ATOM 708 C C . ILE A 1 96 ? -1.216 1.432 -14.910 1.00 98.00 96 ILE A C 1
ATOM 710 O O . ILE A 1 96 ? -2.052 0.645 -14.468 1.00 98.00 96 ILE A O 1
ATOM 714 N N . GLY A 1 97 ? -1.391 2.754 -14.834 1.00 97.69 97 GLY A N 1
ATOM 715 C CA . GLY A 1 97 ? -2.550 3.372 -14.191 1.00 97.69 97 GLY A CA 1
ATOM 716 C C . GLY A 1 97 ? -3.879 2.971 -14.840 1.00 97.69 97 GLY A C 1
ATOM 717 O O . GLY A 1 97 ? -4.850 2.691 -14.136 1.00 97.69 97 GLY A O 1
ATOM 718 N N . ARG A 1 98 ? -3.935 2.881 -16.178 1.00 98.12 98 ARG A N 1
ATOM 719 C CA . ARG A 1 98 ? -5.124 2.378 -16.892 1.00 98.12 98 ARG A CA 1
ATOM 720 C C . ARG A 1 98 ? -5.388 0.907 -16.579 1.00 98.12 98 ARG A C 1
ATOM 722 O O . ARG A 1 98 ? -6.543 0.557 -16.339 1.00 98.12 98 ARG A O 1
ATOM 729 N N . LYS A 1 99 ? -4.343 0.074 -16.556 1.00 97.81 99 LYS A N 1
ATOM 730 C CA . LYS A 1 99 ? -4.456 -1.355 -16.243 1.00 97.81 99 LYS A CA 1
ATOM 731 C C . LYS A 1 99 ? -4.997 -1.575 -14.831 1.00 97.81 99 LYS A C 1
ATOM 733 O O . LYS A 1 99 ? -6.037 -2.209 -14.675 1.00 97.81 99 LYS A O 1
ATOM 738 N N . LEU A 1 100 ? -4.373 -0.956 -13.833 1.00 97.94 100 LEU A N 1
ATOM 739 C CA . LEU A 1 100 ? -4.787 -1.054 -12.433 1.00 97.94 100 LEU A CA 1
ATOM 740 C C . LEU A 1 100 ? -6.223 -0.572 -12.225 1.00 97.94 100 LEU A C 1
ATOM 742 O O . LEU A 1 100 ? -7.011 -1.232 -11.555 1.00 97.94 100 LEU A O 1
ATOM 746 N N . LYS A 1 101 ? -6.605 0.528 -12.884 1.00 97.44 101 LYS A N 1
ATOM 747 C CA . LYS A 1 101 ? -7.985 1.021 -12.857 1.00 97.44 101 LYS A CA 1
ATOM 748 C C . LYS A 1 101 ? -8.979 0.025 -13.463 1.00 97.44 101 LYS A C 1
ATOM 750 O O . LYS A 1 101 ? -10.086 -0.097 -12.951 1.00 97.44 101 LYS A O 1
ATOM 755 N N . SER A 1 102 ? -8.616 -0.661 -14.549 1.00 97.75 102 SER A N 1
ATOM 756 C CA . SER A 1 102 ? -9.480 -1.680 -15.167 1.00 97.75 102 SER A CA 1
ATOM 757 C C . SER A 1 102 ? -9.634 -2.945 -14.317 1.00 97.75 102 SER A C 1
ATOM 759 O O . SER A 1 102 ? -10.632 -3.646 -14.451 1.00 97.75 102 SER A O 1
ATOM 761 N N . GLU A 1 103 ? -8.678 -3.195 -13.423 1.00 97.00 103 GLU A N 1
ATOM 762 C CA . GLU A 1 103 ? -8.648 -4.318 -12.479 1.00 97.00 103 GLU A CA 1
ATOM 763 C C . GLU A 1 103 ? -9.222 -3.930 -11.090 1.00 97.00 103 GLU A C 1
ATOM 765 O O . GLU A 1 103 ? -9.145 -4.718 -10.156 1.00 97.00 103 GLU A O 1
ATOM 770 N N . ASP A 1 104 ? -9.805 -2.727 -10.947 1.00 97.00 104 ASP A N 1
ATOM 7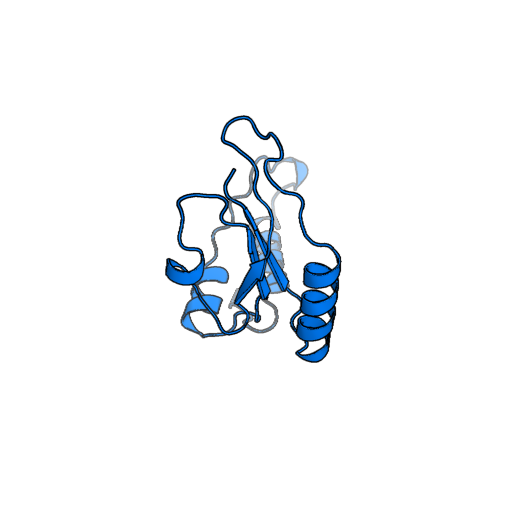71 C CA . ASP A 1 104 ? -10.301 -2.124 -9.688 1.00 97.00 104 ASP A CA 1
ATOM 772 C C . ASP A 1 104 ? -9.261 -2.055 -8.550 1.00 97.00 104 ASP A C 1
ATOM 774 O O . ASP A 1 104 ? -9.595 -2.014 -7.365 1.00 97.00 104 ASP A O 1
ATOM 778 N N . VAL A 1 105 ? -7.975 -1.977 -8.896 1.00 97.81 105 VAL A N 1
ATOM 779 C CA . VAL A 1 105 ? -6.892 -1.775 -7.928 1.00 97.81 105 VAL A CA 1
ATOM 780 C C . VAL A 1 105 ? -6.760 -0.286 -7.625 1.00 97.81 105 VAL A C 1
ATOM 782 O O . VAL A 1 105 ? -6.363 0.514 -8.475 1.00 97.81 105 VAL A O 1
ATOM 785 N N . ARG A 1 106 ? -7.096 0.099 -6.391 1.00 96.06 106 ARG A N 1
ATOM 786 C CA . ARG A 1 106 ? -7.172 1.512 -5.970 1.00 96.06 106 ARG A CA 1
ATOM 787 C C . ARG A 1 106 ? -5.984 1.984 -5.142 1.00 96.06 106 ARG A C 1
ATOM 789 O O . ARG A 1 106 ? -5.780 3.188 -5.007 1.00 96.06 106 ARG A O 1
ATOM 796 N N . ASN A 1 107 ? -5.210 1.052 -4.594 1.00 96.38 107 ASN A N 1
ATOM 797 C CA . ASN A 1 107 ? -4.058 1.351 -3.753 1.00 96.38 107 ASN A CA 1
ATOM 798 C C . ASN A 1 107 ? -2.765 1.208 -4.555 1.00 96.38 107 ASN A C 1
ATOM 800 O O . ASN A 1 107 ? -2.613 0.271 -5.340 1.00 96.38 107 ASN A O 1
ATOM 804 N N . LEU A 1 108 ? -1.828 2.128 -4.335 1.00 96.62 108 LEU A N 1
ATOM 805 C CA . LEU A 1 108 ? -0.554 2.181 -5.045 1.00 96.62 108 LEU A CA 1
ATOM 806 C C . LEU A 1 108 ? 0.616 2.291 -4.072 1.00 96.62 108 LEU A C 1
ATOM 808 O O . LEU A 1 108 ? 0.583 3.093 -3.140 1.00 96.62 108 LEU A O 1
ATOM 812 N N . ALA A 1 109 ? 1.674 1.537 -4.349 1.00 96.38 109 ALA A N 1
ATOM 813 C CA . ALA A 1 109 ? 2.986 1.703 -3.747 1.00 96.38 109 ALA A CA 1
ATOM 814 C C . ALA A 1 109 ? 3.975 2.149 -4.830 1.00 96.38 109 ALA A C 1
ATOM 816 O O . ALA A 1 109 ? 4.187 1.444 -5.817 1.00 96.38 109 ALA A O 1
ATOM 817 N N . LEU A 1 110 ? 4.583 3.320 -4.642 1.00 95.38 110 LEU A N 1
ATOM 818 C CA . LEU A 1 110 ? 5.626 3.846 -5.521 1.00 95.38 110 LEU A CA 1
ATOM 819 C C . LEU A 1 110 ? 6.973 3.640 -4.837 1.00 95.38 110 LEU A C 1
ATOM 821 O O . LEU A 1 110 ? 7.187 4.132 -3.731 1.00 95.38 110 LEU A O 1
ATOM 825 N N . VAL A 1 111 ? 7.865 2.891 -5.479 1.00 94.25 111 VAL A N 1
ATOM 826 C CA . VAL A 1 111 ? 9.147 2.496 -4.895 1.00 94.25 111 VAL A CA 1
ATOM 827 C C . VAL A 1 111 ? 10.268 2.936 -5.819 1.00 94.25 111 VAL A C 1
ATOM 829 O O . VAL A 1 111 ? 10.322 2.538 -6.980 1.00 94.25 111 VAL A O 1
ATOM 832 N N . SER A 1 112 ? 11.192 3.727 -5.288 1.00 91.75 112 SER A N 1
ATOM 833 C CA . SER A 1 112 ? 12.438 4.078 -5.960 1.00 91.75 112 SER A CA 1
ATOM 834 C C . SER A 1 112 ? 13.623 3.7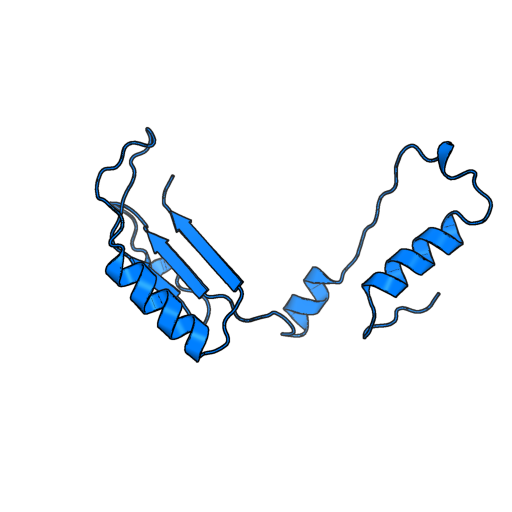08 -5.080 1.00 91.75 112 SER A C 1
ATOM 836 O O . SER A 1 112 ? 13.503 3.579 -3.859 1.00 91.75 112 SER A O 1
ATOM 838 N N . LYS A 1 113 ? 14.782 3.513 -5.705 1.00 88.44 113 LYS A N 1
ATOM 839 C CA . LYS A 1 113 ? 16.055 3.555 -4.990 1.00 88.44 113 LYS A CA 1
ATOM 840 C C . LYS A 1 113 ? 16.424 5.025 -4.752 1.00 88.44 113 LYS A C 1
ATOM 842 O O . LYS A 1 113 ? 16.606 5.734 -5.736 1.00 88.44 113 LYS A O 1
ATOM 847 N N . PHE A 1 114 ? 16.608 5.393 -3.477 1.00 85.12 114 PHE A N 1
ATOM 848 C CA . PHE A 1 114 ? 16.732 6.771 -2.951 1.00 85.12 114 PHE A CA 1
ATOM 849 C C . PHE A 1 114 ? 15.451 7.604 -3.100 1.00 85.12 114 PHE A C 1
ATOM 851 O O . PHE A 1 114 ? 15.492 8.785 -2.694 1.00 85.12 114 PHE A O 1
#